Protein AF-A0A819DZM5-F1 (afdb_monomer)

pLDDT: mean 83.64, std 14.39, range [38.0, 97.12]

Mean predicted aligned error: 8.26 Å

Nearest PDB structures (foldseek):
  6cmw-assembly1_A-2  TM=9.658E-01  e=2.701E-08  Danio rerio
  6cn3-assembly1_A-2  TM=9.683E-01  e=1.082E-07  Danio rerio
  6cn2-assembly1_A-2  TM=9.655E-01  e=1.392E-07  Danio rerio
  5e3s-assembly1_A-2  TM=9.617E-01  e=1.908E-07  Danio rerio
  4tz7-assembly1_A-2  TM=9.105E-01  e=2.033E-07  Danio rerio

Solvent-accessible surface area (backbone atoms only — not comparable to full-atom values): 7000 Å² total; per-residue (Å²): 100,75,62,82,65,37,42,37,52,98,86,70,53,45,26,45,84,87,40,50,44,69,58,54,52,50,50,48,56,55,48,48,56,51,55,51,53,65,47,71,76,44,86,87,72,84,82,51,81,66,37,67,72,38,67,52,75,47,78,43,46,30,82,28,44,73,72,97,64,66,41,74,59,52,96,54,78,64,47,72,50,75,44,68,16,59,65,46,55,50,52,51,32,53,76,70,69,49,49,70,69,57,51,49,50,50,57,53,49,51,63,60,53,68,74,74,113

Foldseek 3Di:
DDDDQWDADPVRFIDGVNHTVVLVLVVCLQVVCVLLVVVVPDDADDDDPVLQADKDKDKQAQCWDDPPHTGDHHDDHIDMDIDGSSNVVVVVCVVVVNDPVNVSCCSNVVSVVVVVD

Secondary structure (DSSP, 8-state):
-EETTEEE-TTS-EEETTEEHHHHHHHHHHHHHHHHHHHHTSPP-PPPGGGGT-EEEEEE-TT-B-SSS-B---SSPPEEEEEESHHHHHHHHHHTT--HHHHHHHHHHHHHHGGG-

Sequence (117 aa):
HKLGHLHVDTQGNATFKRLPTNQLVEALQLSIPYSVGGLEARPAHDVLCEDFLAVEIVHFPKTGRTIPKATAPHRFSDFTISSYAPVAFRHFRENFNIKPEDYLSSICKLFRELKKS

Radius of gyration: 16.3 Å; Cα contacts (8 Å, |Δi|>4): 111; chains: 1; bounding box: 47×32×35 Å

Structure (mmCIF, N/CA/C/O backbone):
data_AF-A0A819DZM5-F1
#
_entry.id   AF-A0A819DZM5-F1
#
loop_
_atom_site.group_PDB
_atom_site.id
_atom_site.type_symbol
_atom_site.label_atom_id
_atom_site.label_alt_id
_atom_site.label_comp_id
_atom_site.label_asym_id
_atom_site.label_entity_id
_atom_site.label_seq_id
_atom_site.pdbx_PDB_ins_code
_atom_site.Cartn_x
_atom_site.Cartn_y
_atom_site.Cartn_z
_atom_site.occupancy
_atom_site.B_iso_or_equiv
_atom_site.auth_seq_id
_atom_site.auth_comp_id
_atom_site.auth_asym_id
_atom_site.auth_atom_id
_atom_site.pdbx_PDB_model_num
ATOM 1 N N . HIS A 1 1 ? 24.687 -19.295 -0.064 1.00 48.12 1 HIS A N 1
ATOM 2 C CA . HIS A 1 1 ? 23.805 -20.187 0.738 1.00 48.12 1 HIS A CA 1
ATOM 3 C C . HIS A 1 1 ? 22.368 -20.034 0.222 1.00 48.12 1 HIS A C 1
ATOM 5 O O . HIS A 1 1 ? 21.995 -18.914 -0.111 1.00 48.12 1 HIS A O 1
ATOM 11 N N . LYS A 1 2 ? 21.577 -21.111 0.065 1.00 49.16 2 LYS A N 1
ATOM 12 C CA . LYS A 1 2 ? 20.217 -21.053 -0.521 1.00 49.16 2 LYS A CA 1
ATOM 13 C C . LYS A 1 2 ? 19.169 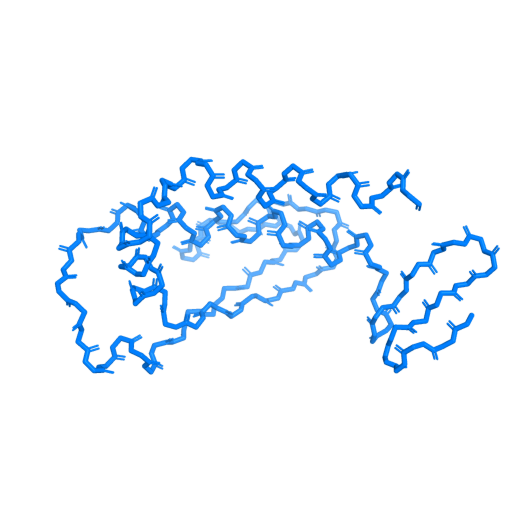-21.286 0.570 1.00 49.16 2 LYS A C 1
ATOM 15 O O . LYS A 1 2 ? 19.022 -22.407 1.040 1.00 49.16 2 LYS A O 1
ATOM 20 N N . LEU A 1 3 ? 18.445 -20.236 0.953 1.00 63.25 3 LEU A N 1
ATOM 21 C CA . LEU A 1 3 ? 17.313 -20.306 1.884 1.00 63.25 3 LEU A CA 1
ATOM 22 C C . LEU A 1 3 ? 16.022 -20.234 1.063 1.00 63.25 3 LEU A C 1
ATOM 24 O O . LEU A 1 3 ? 15.488 -19.163 0.783 1.00 63.25 3 LEU A O 1
ATOM 28 N N . GLY A 1 4 ? 15.548 -21.390 0.594 1.00 76.44 4 GLY A N 1
ATOM 29 C CA . GLY A 1 4 ? 14.350 -21.468 -0.245 1.00 76.44 4 GLY A CA 1
ATOM 30 C C . GLY A 1 4 ? 14.487 -20.685 -1.560 1.00 76.44 4 GLY A C 1
ATOM 31 O O . GLY A 1 4 ? 15.371 -20.967 -2.374 1.00 76.44 4 GLY A O 1
ATOM 32 N N . HIS A 1 5 ? 13.591 -19.717 -1.786 1.00 75.25 5 HIS A N 1
ATOM 33 C CA . HIS A 1 5 ? 13.596 -18.839 -2.969 1.00 75.25 5 HIS A CA 1
ATOM 34 C C . HIS A 1 5 ? 14.573 -17.662 -2.875 1.00 75.25 5 HIS A C 1
ATOM 36 O O . HIS A 1 5 ? 14.744 -16.949 -3.867 1.00 75.25 5 HIS A O 1
ATOM 42 N N . LEU A 1 6 ? 15.183 -17.456 -1.706 1.00 73.31 6 LEU A N 1
ATOM 43 C CA . LEU A 1 6 ? 16.220 -16.464 -1.481 1.00 73.31 6 LEU A CA 1
ATOM 44 C C . LEU A 1 6 ? 17.586 -17.085 -1.804 1.00 73.31 6 LEU A C 1
ATOM 46 O O . LEU A 1 6 ? 18.013 -18.063 -1.182 1.00 73.31 6 LEU A O 1
ATOM 50 N N . HIS A 1 7 ? 18.272 -16.515 -2.787 1.00 74.12 7 HIS A N 1
ATOM 51 C CA . HIS A 1 7 ? 19.640 -16.865 -3.142 1.00 74.12 7 HIS A CA 1
ATOM 52 C C . HIS A 1 7 ? 20.56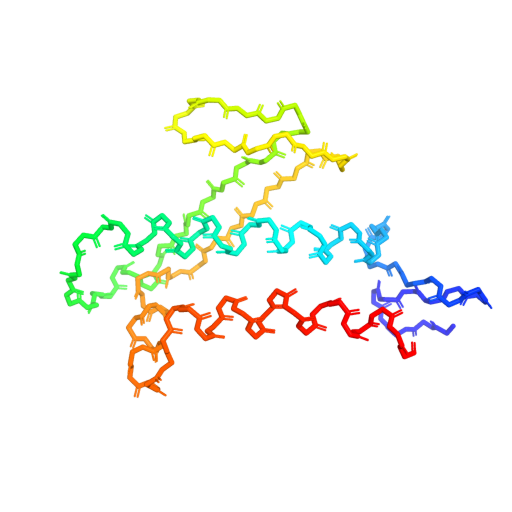8 -15.715 -2.763 1.00 74.12 7 HIS A C 1
ATOM 54 O O . HIS A 1 7 ? 20.372 -14.600 -3.235 1.00 74.12 7 HIS A O 1
ATOM 60 N N . VAL A 1 8 ? 21.567 -15.998 -1.929 1.00 73.69 8 VAL A N 1
ATOM 61 C CA . VAL A 1 8 ? 22.611 -15.040 -1.543 1.00 73.69 8 VAL A CA 1
ATOM 62 C C . VAL A 1 8 ? 23.923 -15.469 -2.192 1.00 73.69 8 VAL A C 1
ATOM 64 O O . VAL A 1 8 ? 24.358 -16.613 -1.980 1.00 73.69 8 VAL A O 1
ATOM 67 N N . ASP A 1 9 ? 24.507 -14.576 -2.992 1.00 73.81 9 ASP A N 1
ATOM 68 C CA . ASP A 1 9 ? 25.798 -14.780 -3.650 1.00 73.81 9 ASP A CA 1
ATOM 69 C C . ASP A 1 9 ? 26.980 -14.565 -2.682 1.00 73.81 9 ASP A C 1
ATOM 71 O O . ASP A 1 9 ? 26.815 -14.182 -1.523 1.00 73.81 9 ASP A O 1
ATOM 75 N N . THR A 1 10 ? 28.196 -14.858 -3.141 1.00 73.12 10 THR A N 1
ATOM 76 C CA . THR A 1 10 ? 29.431 -14.691 -2.354 1.00 73.12 10 THR A CA 1
ATOM 77 C C . THR A 1 10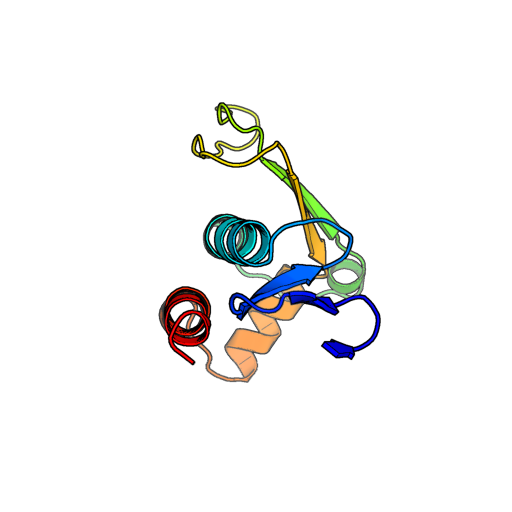 ? 29.835 -13.230 -2.141 1.00 73.12 10 THR A C 1
ATOM 79 O O . THR A 1 10 ? 30.726 -12.969 -1.339 1.00 73.12 10 THR A O 1
ATOM 82 N N . GLN A 1 11 ? 29.187 -12.285 -2.828 1.00 71.75 11 GLN A N 1
ATOM 83 C CA . GLN A 1 11 ? 29.387 -10.842 -2.683 1.00 71.75 11 GLN A CA 1
ATOM 84 C C . GLN A 1 11 ? 28.343 -10.197 -1.753 1.00 71.75 11 GLN A C 1
ATOM 86 O O . GLN A 1 11 ? 28.353 -8.982 -1.572 1.00 71.75 11 GLN A O 1
ATOM 91 N N . GLY A 1 12 ? 27.454 -10.996 -1.150 1.00 67.31 12 GLY A N 1
ATOM 92 C CA . GLY A 1 12 ? 26.399 -10.530 -0.251 1.00 67.31 12 GLY A CA 1
ATOM 93 C C . GLY A 1 12 ? 25.130 -10.048 -0.962 1.00 67.31 12 GLY A C 1
ATOM 94 O O . GLY A 1 12 ? 24.186 -9.624 -0.296 1.00 67.31 12 GLY A O 1
ATOM 95 N N . ASN A 1 13 ? 25.041 -10.140 -2.294 1.00 65.62 13 ASN A N 1
ATOM 96 C CA . ASN A 1 13 ? 23.809 -9.799 -2.994 1.00 65.62 13 ASN A CA 1
ATOM 97 C C . ASN A 1 13 ? 22.786 -10.916 -2.823 1.00 65.62 13 ASN A C 1
ATOM 99 O O . ASN A 1 13 ? 23.000 -12.077 -3.183 1.00 65.62 13 ASN A O 1
ATOM 103 N N . ALA A 1 14 ? 21.622 -10.533 -2.314 1.00 72.38 14 ALA A N 1
ATOM 104 C CA . ALA A 1 14 ? 20.464 -11.398 -2.244 1.00 72.38 14 ALA A CA 1
ATOM 105 C C . ALA A 1 14 ? 19.574 -11.212 -3.484 1.00 72.38 14 ALA A C 1
ATOM 107 O O . ALA A 1 14 ? 19.353 -10.099 -3.968 1.00 72.38 14 ALA A O 1
ATOM 108 N N . THR A 1 15 ? 19.027 -12.316 -3.981 1.00 68.50 15 THR A N 1
ATOM 109 C CA . THR A 1 15 ? 18.025 -12.361 -5.046 1.00 68.50 15 THR A CA 1
ATOM 110 C C . THR A 1 15 ? 16.850 -13.216 -4.587 1.00 68.50 15 THR A C 1
ATOM 112 O O . THR A 1 15 ? 17.034 -14.287 -4.009 1.00 68.50 15 THR A O 1
ATOM 115 N N . PHE A 1 16 ? 15.625 -12.765 -4.843 1.00 64.12 16 PHE A N 1
ATOM 116 C CA . PHE A 1 16 ? 14.410 -13.532 -4.578 1.00 64.12 16 PHE A CA 1
ATOM 117 C C . PHE A 1 16 ? 13.648 -13.714 -5.882 1.00 64.12 16 PHE A C 1
ATOM 119 O O . PHE A 1 16 ? 13.351 -12.741 -6.572 1.00 64.12 16 PHE A O 1
ATOM 126 N N . LYS A 1 17 ? 13.358 -14.966 -6.258 1.00 70.12 17 LYS A N 1
ATOM 127 C CA . LYS A 1 17 ? 12.690 -15.293 -7.536 1.00 70.12 17 LYS A CA 1
ATOM 128 C C . LYS A 1 17 ? 13.319 -14.579 -8.755 1.00 70.12 17 LYS A C 1
ATOM 130 O O . LYS A 1 17 ? 12.608 -14.175 -9.667 1.00 70.12 17 LYS A O 1
ATOM 135 N N . ARG A 1 18 ? 14.656 -14.457 -8.780 1.00 67.00 18 ARG A N 1
ATOM 136 C CA . ARG A 1 18 ? 15.465 -13.787 -9.829 1.00 67.00 18 ARG A CA 1
ATOM 137 C C . ARG A 1 18 ? 15.370 -12.256 -9.878 1.00 67.00 18 ARG A C 1
ATOM 139 O O . ARG A 1 18 ? 15.987 -11.656 -10.751 1.00 67.00 18 ARG A O 1
ATOM 146 N N . LEU A 1 19 ? 14.659 -11.623 -8.947 1.00 68.31 19 LEU A N 1
ATOM 147 C CA . LEU A 1 19 ? 14.717 -10.177 -8.757 1.00 68.31 19 LEU A CA 1
ATOM 148 C C . LEU A 1 19 ? 15.788 -9.848 -7.718 1.00 68.31 19 LEU A C 1
ATOM 150 O O . LEU A 1 19 ? 15.846 -10.513 -6.676 1.00 68.31 19 LEU A O 1
ATOM 154 N N . PRO A 1 20 ? 16.639 -8.844 -7.969 1.00 75.88 20 PRO A N 1
ATOM 155 C CA . PRO A 1 20 ? 17.615 -8.436 -6.981 1.00 75.88 20 PRO A CA 1
ATOM 156 C C . PRO A 1 20 ? 16.878 -7.787 -5.798 1.00 75.88 20 PRO A C 1
ATOM 158 O O . PRO A 1 20 ? 15.940 -7.005 -5.974 1.00 75.88 20 PRO A O 1
ATOM 161 N N . THR A 1 21 ? 17.255 -8.152 -4.569 1.00 74.25 21 THR A N 1
ATOM 162 C CA . THR A 1 21 ? 16.528 -7.752 -3.348 1.00 74.25 21 THR A CA 1
ATOM 163 C C . THR A 1 21 ? 16.455 -6.230 -3.191 1.00 74.25 21 THR A C 1
ATOM 165 O O . THR A 1 21 ? 15.473 -5.706 -2.670 1.00 74.25 21 THR A O 1
ATOM 168 N N . ASN A 1 22 ? 17.437 -5.492 -3.717 1.00 77.75 22 ASN A N 1
ATOM 169 C CA . ASN A 1 22 ? 17.416 -4.029 -3.759 1.00 77.75 22 ASN A CA 1
ATOM 170 C C . ASN A 1 22 ? 16.225 -3.461 -4.559 1.00 77.75 22 ASN A C 1
ATOM 172 O O . ASN A 1 22 ? 15.626 -2.487 -4.113 1.00 77.75 22 ASN A O 1
ATOM 176 N N . GLN A 1 23 ? 15.857 -4.070 -5.689 1.00 84.00 23 GLN A N 1
ATOM 177 C CA . GLN A 1 23 ? 14.718 -3.663 -6.510 1.00 84.00 23 GLN A CA 1
ATOM 178 C C . GLN A 1 23 ? 13.398 -3.955 -5.799 1.00 84.00 23 GLN A C 1
ATOM 180 O O . GLN A 1 23 ? 12.492 -3.132 -5.851 1.00 84.00 23 GLN A O 1
ATOM 185 N N . LEU A 1 24 ? 13.295 -5.090 -5.101 1.00 84.00 24 LEU A N 1
ATOM 186 C CA . LEU A 1 24 ? 12.107 -5.423 -4.310 1.00 84.00 24 LEU A CA 1
ATOM 187 C C . LEU A 1 24 ? 11.889 -4.423 -3.174 1.00 84.00 24 LEU A C 1
ATOM 189 O O . LEU A 1 24 ? 10.789 -3.905 -3.003 1.00 84.00 24 LEU A O 1
ATOM 193 N N . VAL A 1 25 ? 12.950 -4.123 -2.427 1.00 85.19 25 VAL A N 1
ATOM 194 C CA . VAL A 1 25 ? 12.907 -3.156 -1.329 1.00 85.19 25 VAL A CA 1
ATOM 195 C C . VAL A 1 25 ? 12.483 -1.774 -1.826 1.00 85.19 25 VAL A C 1
ATOM 197 O O . VAL A 1 25 ? 11.626 -1.134 -1.224 1.00 85.19 25 VAL A O 1
ATOM 200 N N . GLU A 1 26 ? 13.047 -1.315 -2.939 1.00 84.75 26 GLU A N 1
ATOM 201 C CA . GLU A 1 26 ? 12.724 0.009 -3.469 1.00 84.75 26 GLU A CA 1
ATOM 202 C C . GLU A 1 26 ? 11.330 0.070 -4.105 1.00 84.75 26 GLU A C 1
ATOM 204 O O . GLU A 1 26 ? 10.645 1.082 -3.963 1.00 84.75 26 GLU A O 1
ATOM 209 N N . ALA A 1 27 ? 10.863 -1.020 -4.724 1.00 89.00 27 ALA A N 1
ATOM 210 C CA . ALA A 1 27 ? 9.480 -1.137 -5.178 1.00 89.00 27 ALA A CA 1
ATOM 211 C C . ALA A 1 27 ? 8.498 -1.004 -4.002 1.00 89.00 27 ALA A C 1
ATOM 213 O O . ALA A 1 27 ? 7.533 -0.249 -4.104 1.00 89.00 27 ALA A O 1
ATOM 214 N N . LEU A 1 28 ? 8.781 -1.649 -2.863 1.00 89.88 28 LEU A N 1
ATOM 215 C CA . LEU A 1 28 ? 7.977 -1.523 -1.640 1.00 89.88 28 LEU A CA 1
ATOM 216 C C . LEU A 1 28 ? 8.029 -0.109 -1.047 1.00 89.88 28 LEU A C 1
ATOM 218 O O . LEU A 1 28 ? 6.994 0.429 -0.651 1.00 89.88 28 LEU A O 1
ATOM 222 N N . GLN A 1 29 ? 9.210 0.518 -1.018 1.00 88.62 29 GLN A N 1
ATOM 223 C CA . GLN A 1 29 ? 9.373 1.905 -0.565 1.00 88.62 29 GLN A CA 1
ATOM 224 C C . GLN A 1 29 ? 8.590 2.903 -1.426 1.00 88.62 29 GLN A C 1
ATOM 226 O O . GLN A 1 29 ? 8.167 3.935 -0.912 1.00 88.62 29 GLN A O 1
ATOM 231 N N . LEU A 1 30 ? 8.377 2.610 -2.711 1.00 90.06 30 LEU A N 1
ATOM 232 C CA . LEU A 1 30 ? 7.534 3.422 -3.587 1.00 90.06 30 LEU A CA 1
ATOM 233 C C . LEU A 1 30 ? 6.043 3.103 -3.404 1.00 90.06 30 LEU A C 1
ATOM 235 O O . LEU A 1 30 ? 5.213 4.008 -3.329 1.00 90.06 30 LEU A O 1
ATOM 239 N N . SER A 1 31 ? 5.688 1.819 -3.337 1.00 91.75 31 SER A N 1
ATOM 240 C CA . SER A 1 31 ? 4.294 1.380 -3.400 1.00 91.75 31 SER A CA 1
ATOM 241 C C . SER A 1 31 ? 3.535 1.536 -2.084 1.00 91.75 31 SER A C 1
ATOM 243 O O . SER A 1 31 ? 2.334 1.800 -2.106 1.00 91.75 31 SER A O 1
ATOM 245 N N . ILE A 1 32 ? 4.197 1.372 -0.934 1.00 92.81 32 ILE A N 1
ATOM 246 C CA . ILE A 1 32 ? 3.531 1.429 0.376 1.00 92.81 32 ILE A CA 1
ATOM 247 C C . ILE A 1 32 ? 3.045 2.852 0.698 1.00 92.81 32 ILE A C 1
ATOM 249 O O . ILE A 1 32 ? 1.849 2.998 0.958 1.00 92.81 32 ILE A O 1
ATOM 253 N N . PRO A 1 33 ? 3.877 3.914 0.614 1.00 91.69 33 PRO A N 1
ATOM 254 C CA . PRO A 1 33 ? 3.403 5.286 0.818 1.00 91.69 33 PRO A CA 1
ATOM 255 C C . PRO A 1 33 ? 2.308 5.680 -0.165 1.00 91.69 33 PRO A C 1
ATOM 257 O O . PRO A 1 33 ? 1.352 6.348 0.216 1.00 91.69 33 PRO A O 1
ATOM 260 N N . TYR A 1 34 ? 2.412 5.216 -1.412 1.00 91.75 34 TYR A N 1
ATOM 261 C CA . TYR A 1 34 ? 1.387 5.433 -2.421 1.00 91.75 34 TYR A CA 1
ATOM 262 C C . TYR A 1 34 ? 0.035 4.825 -2.020 1.00 91.75 34 TYR A C 1
ATOM 264 O O . TYR A 1 34 ? -0.995 5.497 -2.077 1.00 91.75 34 TYR A O 1
ATOM 272 N N . SER A 1 35 ? 0.036 3.558 -1.593 1.00 92.56 35 SER A N 1
ATOM 273 C CA . SER A 1 35 ? -1.185 2.854 -1.198 1.00 92.56 35 SER A CA 1
ATOM 274 C C . SER A 1 35 ? -1.794 3.436 0.077 1.00 92.56 35 SER A C 1
ATOM 276 O O . SER A 1 35 ? -3.004 3.632 0.123 1.00 92.56 35 SER A O 1
ATOM 278 N N . VAL A 1 36 ? -0.976 3.711 1.099 1.00 92.69 36 VAL A N 1
ATOM 279 C CA . VAL A 1 36 ? -1.446 4.275 2.374 1.00 92.69 36 VAL A CA 1
ATOM 280 C C . VAL A 1 36 ? -1.948 5.696 2.158 1.00 92.69 36 VAL A C 1
ATOM 282 O O . VAL A 1 36 ? -3.097 5.972 2.470 1.00 92.69 36 VAL A O 1
ATOM 285 N N . GLY A 1 37 ? -1.158 6.577 1.538 1.00 89.94 37 GLY A N 1
ATOM 286 C CA . GLY A 1 37 ? -1.563 7.965 1.296 1.00 89.94 37 GLY A CA 1
ATOM 287 C C . GLY A 1 37 ? -2.835 8.078 0.452 1.00 89.94 37 GLY A C 1
ATOM 288 O O . GLY A 1 37 ? -3.717 8.874 0.760 1.00 89.94 37 GLY A O 1
ATOM 289 N N . GLY A 1 38 ? -2.984 7.228 -0.570 1.00 88.75 38 GLY A N 1
ATOM 290 C CA . GLY A 1 38 ? -4.205 7.170 -1.376 1.00 88.75 38 GLY A CA 1
ATOM 291 C C . GLY A 1 38 ? -5.432 6.612 -0.643 1.00 88.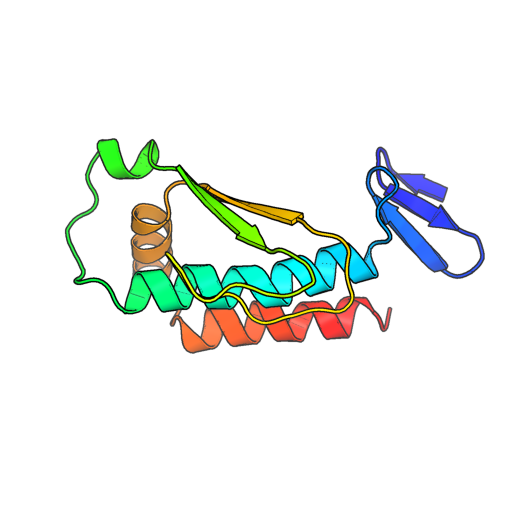75 38 GLY A C 1
ATOM 292 O O . GLY A 1 38 ? -6.549 6.787 -1.133 1.00 88.75 38 GLY A O 1
ATOM 293 N N . LEU A 1 39 ? -5.244 5.924 0.485 1.00 89.94 39 LEU A N 1
ATOM 294 C CA . LEU A 1 39 ? -6.317 5.449 1.357 1.00 89.94 39 LEU A CA 1
ATOM 295 C C . LEU A 1 39 ? -6.663 6.483 2.436 1.00 89.94 39 LEU A C 1
ATOM 297 O O . LEU A 1 39 ? -7.843 6.713 2.673 1.00 89.94 39 LEU A O 1
ATOM 301 N N . GLU A 1 40 ? -5.664 7.138 3.036 1.00 88.75 40 GLU A N 1
ATOM 302 C CA . GLU A 1 40 ? -5.865 8.222 4.015 1.00 88.75 40 GLU A CA 1
ATOM 303 C C . GLU A 1 40 ? -6.613 9.422 3.400 1.00 88.75 40 GLU A C 1
ATOM 305 O O . GLU A 1 40 ? -7.351 10.118 4.086 1.00 88.75 40 GLU A O 1
ATOM 310 N N . ALA A 1 41 ? -6.488 9.642 2.085 1.00 87.06 41 ALA A N 1
ATOM 311 C CA . ALA A 1 41 ? -7.242 10.673 1.365 1.00 87.06 41 ALA A CA 1
ATOM 312 C C . ALA A 1 41 ? -8.744 10.357 1.189 1.00 87.06 41 ALA A C 1
ATOM 3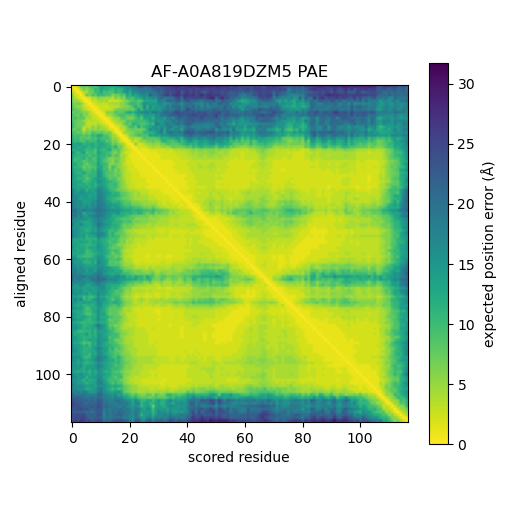14 O O . ALA A 1 41 ? -9.502 11.220 0.743 1.00 87.06 41 ALA A O 1
ATOM 315 N N . ARG A 1 42 ? -9.184 9.126 1.480 1.00 88.75 42 ARG A N 1
ATOM 316 C CA . ARG A 1 42 ? -10.590 8.707 1.375 1.00 88.75 42 ARG A CA 1
ATOM 317 C C . ARG A 1 42 ? -11.260 8.818 2.743 1.00 88.75 42 ARG A C 1
ATOM 319 O O . ARG A 1 42 ? -10.616 8.474 3.737 1.00 88.75 42 ARG A O 1
ATOM 326 N N . PRO A 1 43 ? -12.545 9.211 2.812 1.00 88.50 43 PRO A N 1
ATOM 327 C CA . PRO A 1 43 ? -13.264 9.256 4.079 1.00 88.50 43 PRO A CA 1
ATOM 328 C C . PRO A 1 43 ? -13.195 7.901 4.799 1.00 88.50 43 PRO A C 1
ATOM 330 O O . PRO A 1 43 ? -13.205 6.839 4.169 1.00 88.50 43 PRO A O 1
ATOM 333 N N . ALA A 1 44 ? -13.065 7.947 6.122 1.00 85.44 44 ALA A N 1
ATOM 334 C CA . ALA A 1 44 ? -13.136 6.754 6.951 1.00 85.44 44 ALA A CA 1
ATOM 335 C C . ALA A 1 44 ? -14.585 6.255 7.029 1.00 85.44 44 ALA A C 1
ATOM 337 O O . ALA A 1 44 ? -15.518 7.055 7.102 1.00 85.44 44 ALA A O 1
ATOM 338 N N . HIS A 1 45 ? -14.758 4.935 7.007 1.00 90.00 45 HIS A N 1
ATOM 339 C CA . HIS A 1 45 ? -16.035 4.252 7.193 1.00 90.00 45 HIS A CA 1
ATOM 340 C C . HIS A 1 45 ? -15.806 2.959 7.979 1.00 90.00 45 HIS A C 1
ATOM 342 O O . HIS A 1 45 ? -14.673 2.471 8.047 1.00 90.00 45 HIS A O 1
ATOM 348 N N . ASP A 1 46 ? -16.873 2.432 8.577 1.00 92.75 46 ASP A N 1
ATOM 349 C CA . ASP A 1 46 ? -16.826 1.182 9.337 1.00 92.75 46 ASP A CA 1
ATOM 350 C C . ASP A 1 46 ? -16.432 0.006 8.442 1.00 92.75 46 ASP A C 1
ATOM 352 O O . ASP A 1 46 ? -16.888 -0.103 7.305 1.00 92.75 46 ASP A O 1
ATOM 356 N N . VAL A 1 47 ? -15.605 -0.902 8.961 1.00 93.81 47 VAL A N 1
ATOM 357 C CA . VAL A 1 47 ? -15.143 -2.064 8.192 1.00 93.81 47 VAL A CA 1
ATOM 358 C C . VAL A 1 47 ? -16.300 -3.031 7.953 1.00 93.81 47 VAL A C 1
ATOM 360 O O . VAL A 1 47 ? -16.885 -3.562 8.899 1.00 93.81 47 VAL A O 1
ATOM 363 N N . LEU A 1 48 ? -16.586 -3.313 6.685 1.00 95.19 48 LEU A N 1
ATOM 364 C CA . LEU A 1 48 ? -17.588 -4.291 6.266 1.00 95.19 48 LEU A CA 1
ATOM 365 C C . LEU A 1 48 ? -16.931 -5.631 5.904 1.00 95.19 48 LEU A C 1
ATOM 367 O O . LEU A 1 48 ? -15.743 -5.700 5.594 1.00 95.19 48 LEU A O 1
ATOM 371 N N . CYS A 1 49 ? -17.709 -6.718 5.870 1.00 94.69 49 CYS A N 1
ATOM 372 C CA . CYS A 1 49 ? -17.207 -8.029 5.428 1.00 94.69 49 CYS A CA 1
ATOM 373 C C . CYS A 1 49 ? -16.598 -7.983 4.015 1.00 94.69 49 CYS A C 1
ATOM 375 O O . CYS A 1 49 ? -15.626 -8.680 3.733 1.00 94.69 49 CYS A O 1
ATOM 377 N N . GLU A 1 50 ? -17.144 -7.143 3.136 1.00 94.50 50 GLU A N 1
ATOM 378 C CA . GLU A 1 50 ? -16.660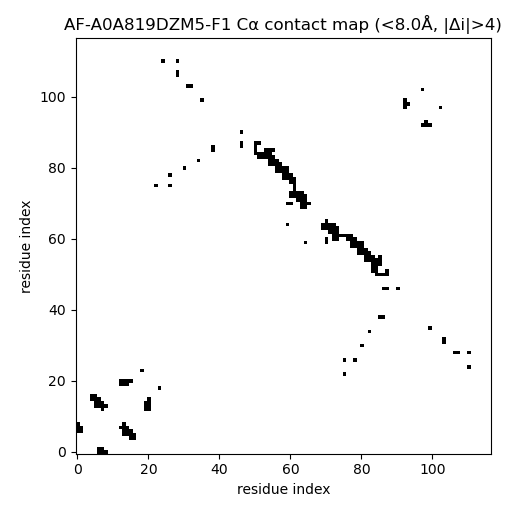 -6.961 1.764 1.00 94.50 50 GLU A CA 1
ATOM 379 C C . GLU A 1 50 ? -15.251 -6.354 1.711 1.00 94.50 50 GLU A C 1
ATOM 381 O O . GLU A 1 50 ? -14.460 -6.714 0.836 1.00 94.50 50 GLU A O 1
ATOM 386 N N . ASP A 1 51 ? -14.886 -5.509 2.684 1.00 94.69 51 ASP A N 1
ATOM 387 C CA . ASP A 1 51 ? -13.562 -4.881 2.745 1.00 94.69 51 ASP A CA 1
ATOM 388 C C . ASP A 1 51 ? -12.439 -5.916 2.909 1.00 94.69 51 ASP A C 1
ATOM 390 O O . ASP A 1 51 ? -11.308 -5.671 2.491 1.00 94.69 51 ASP A O 1
ATOM 394 N N . PHE A 1 52 ? -12.739 -7.098 3.458 1.00 95.56 52 PHE A N 1
ATOM 395 C CA . PHE A 1 52 ? -11.777 -8.197 3.581 1.00 95.56 52 PHE A CA 1
ATOM 396 C C . PHE A 1 52 ? -11.500 -8.920 2.260 1.00 95.56 52 PHE A C 1
ATOM 398 O O . PHE A 1 52 ? -10.461 -9.566 2.124 1.00 95.56 52 PHE A O 1
ATOM 405 N N . LEU A 1 53 ? -12.400 -8.804 1.284 1.00 96.38 53 LEU A N 1
ATOM 406 C CA . LEU A 1 53 ? -12.241 -9.391 -0.048 1.00 96.38 53 LEU A CA 1
ATOM 407 C C . LEU A 1 53 ? -11.628 -8.402 -1.048 1.00 96.38 53 LEU A C 1
ATOM 409 O O . LEU A 1 53 ? -11.227 -8.799 -2.143 1.00 96.38 53 LEU A O 1
ATOM 413 N N . ALA A 1 54 ? -11.540 -7.120 -0.688 1.00 95.38 54 ALA A N 1
ATOM 414 C CA . ALA A 1 54 ? -11.036 -6.077 -1.566 1.00 95.38 54 ALA A CA 1
ATOM 415 C C . ALA A 1 54 ? -9.541 -6.258 -1.884 1.00 95.38 54 ALA A C 1
ATOM 417 O O . ALA A 1 54 ? -8.706 -6.433 -0.993 1.00 95.38 54 ALA A O 1
ATOM 418 N N . VAL A 1 55 ? -9.187 -6.140 -3.168 1.00 96.62 55 VAL A N 1
ATOM 419 C CA . VAL A 1 55 ? -7.795 -6.112 -3.638 1.00 96.62 55 VAL A CA 1
ATOM 420 C C . VAL A 1 55 ? -7.598 -4.914 -4.556 1.00 96.62 55 VAL A C 1
ATOM 422 O O . VAL A 1 55 ? -8.172 -4.840 -5.641 1.00 96.62 55 VAL A O 1
ATOM 425 N N . GLU A 1 56 ? -6.752 -3.975 -4.141 1.00 94.44 56 GLU A N 1
ATOM 426 C CA . GLU A 1 56 ? -6.345 -2.853 -4.983 1.00 94.44 56 GLU A CA 1
ATOM 427 C C . GLU A 1 56 ? -5.077 -3.201 -5.756 1.00 94.44 56 GLU A C 1
ATOM 429 O O . GLU A 1 56 ? -4.006 -3.373 -5.176 1.00 94.44 56 GLU A O 1
ATOM 434 N N . ILE A 1 57 ? -5.189 -3.274 -7.08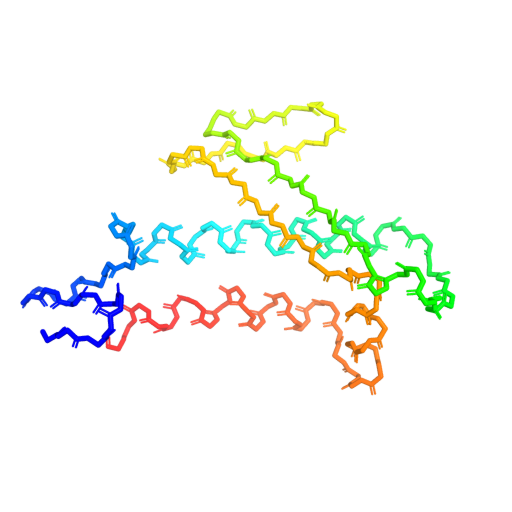2 1.00 94.38 57 ILE A N 1
ATOM 435 C CA . ILE A 1 57 ? -4.066 -3.569 -7.974 1.00 94.38 57 ILE A CA 1
ATOM 436 C C . ILE A 1 57 ? -3.594 -2.275 -8.632 1.00 94.38 57 ILE A C 1
ATOM 438 O O . ILE A 1 57 ? -4.362 -1.574 -9.291 1.00 94.38 57 ILE A O 1
ATOM 442 N N . VAL A 1 58 ? -2.312 -1.956 -8.471 1.00 93.62 58 VAL A N 1
ATOM 443 C CA . VAL A 1 58 ? -1.717 -0.729 -9.004 1.00 93.62 58 VAL A CA 1
ATOM 444 C C . VAL A 1 58 ? -0.478 -1.083 -9.806 1.00 93.62 58 VAL A C 1
ATOM 446 O O . VAL A 1 58 ? 0.483 -1.644 -9.282 1.00 93.62 58 VAL A O 1
ATOM 449 N N . HIS A 1 59 ? -0.495 -0.714 -11.083 1.00 93.75 59 HIS A N 1
ATOM 450 C CA . HIS A 1 59 ? 0.666 -0.842 -11.957 1.00 93.75 59 HIS A CA 1
ATOM 451 C C . HIS A 1 59 ? 1.623 0.354 -11.800 1.00 93.75 59 HIS A C 1
ATOM 453 O O . HIS A 1 59 ? 1.167 1.493 -11.721 1.00 93.75 59 HIS A O 1
ATOM 459 N N . PHE A 1 60 ? 2.924 0.105 -11.783 1.00 94.00 60 PHE A N 1
ATOM 460 C CA . PHE A 1 60 ? 4.000 1.087 -11.696 1.00 94.00 60 PHE A CA 1
ATOM 461 C C . PHE A 1 60 ? 4.894 0.920 -12.929 1.00 94.00 60 PHE A C 1
ATOM 463 O O . PHE A 1 60 ? 5.814 0.099 -12.911 1.00 94.00 60 PHE A O 1
ATOM 470 N N . PRO A 1 61 ? 4.598 1.637 -14.028 1.00 94.81 61 PRO A N 1
ATOM 471 C CA . PRO A 1 61 ? 5.486 1.667 -15.179 1.00 94.81 61 PRO A CA 1
ATOM 472 C C . PRO A 1 61 ? 6.748 2.466 -14.843 1.00 94.81 61 PRO A C 1
ATOM 474 O O . PRO A 1 61 ? 6.679 3.499 -14.173 1.00 94.81 61 PRO A O 1
ATOM 477 N N . LYS A 1 62 ? 7.895 2.041 -15.378 1.00 93.75 62 LYS A N 1
ATOM 478 C CA . LYS A 1 62 ? 9.205 2.684 -15.208 1.00 93.75 62 LYS A CA 1
ATOM 479 C C . LYS A 1 62 ? 9.176 4.168 -15.553 1.00 93.75 62 LYS A C 1
ATOM 481 O O . LYS A 1 62 ? 9.776 4.987 -14.861 1.00 93.75 62 LYS A O 1
ATOM 486 N N . THR A 1 63 ? 8.451 4.522 -16.608 1.00 94.25 63 THR A N 1
ATOM 487 C CA . THR A 1 63 ? 8.276 5.901 -17.082 1.00 94.25 63 THR A CA 1
ATOM 488 C C . THR A 1 63 ? 7.343 6.736 -16.207 1.00 94.25 63 THR A C 1
ATOM 490 O O . THR A 1 63 ? 7.194 7.927 -16.456 1.00 94.25 63 THR A O 1
ATOM 493 N N . GLY A 1 64 ? 6.698 6.136 -15.206 1.00 91.69 64 GLY A N 1
ATOM 494 C CA . GLY A 1 64 ? 5.582 6.740 -14.492 1.00 91.69 64 GLY A CA 1
ATOM 495 C C . GLY A 1 64 ? 4.318 6.815 -15.352 1.00 91.69 64 GLY A C 1
ATOM 496 O O . GLY A 1 64 ? 4.307 6.454 -16.533 1.00 91.69 64 GLY A O 1
ATOM 497 N N . ARG A 1 65 ? 3.227 7.273 -14.737 1.00 90.62 65 ARG A N 1
ATOM 498 C CA . ARG A 1 65 ? 1.962 7.573 -15.423 1.00 90.62 65 ARG A CA 1
ATOM 499 C C . ARG A 1 65 ? 1.265 8.741 -14.745 1.00 90.62 65 ARG A C 1
ATOM 501 O O . ARG A 1 65 ? 1.476 8.978 -13.560 1.00 90.62 65 ARG A O 1
ATOM 508 N N . THR A 1 66 ? 0.380 9.418 -15.461 1.00 86.12 66 THR A N 1
ATOM 509 C CA . THR A 1 66 ? -0.419 10.533 -14.930 1.00 86.12 66 THR A CA 1
ATOM 510 C C . THR A 1 66 ? -1.873 10.144 -14.643 1.00 86.12 66 THR A C 1
ATOM 512 O O . THR A 1 66 ? -2.467 10.674 -13.711 1.00 86.12 66 THR A O 1
ATOM 515 N N . ILE A 1 67 ? -2.439 9.180 -15.380 1.00 80.62 67 ILE A N 1
ATOM 516 C CA . ILE A 1 67 ? -3.862 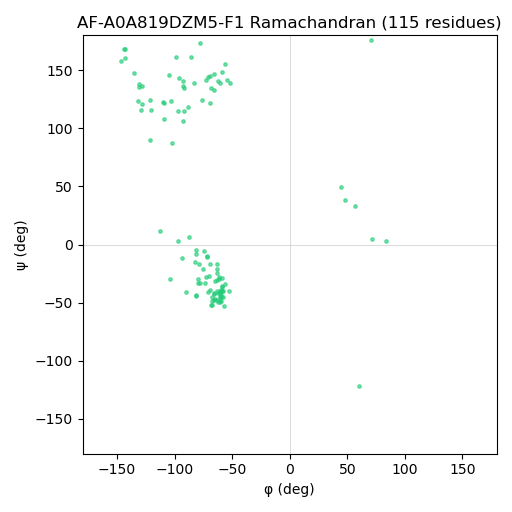8.785 -15.340 1.00 80.62 67 ILE A CA 1
ATOM 517 C C . ILE A 1 67 ? -3.954 7.241 -15.320 1.00 80.62 67 ILE A C 1
ATOM 519 O O . ILE A 1 67 ? -3.074 6.592 -15.891 1.00 80.62 67 ILE A O 1
ATOM 523 N N . PRO A 1 68 ? -4.959 6.605 -14.673 1.00 77.56 68 PRO A N 1
ATOM 524 C CA . PRO A 1 68 ? -6.019 7.181 -13.827 1.00 77.56 68 PRO A CA 1
ATOM 525 C C . PRO A 1 68 ? -5.567 7.525 -12.404 1.00 77.56 68 PRO A C 1
ATOM 527 O O . PRO A 1 68 ? -6.227 8.295 -11.719 1.00 77.56 68 PRO A O 1
ATOM 530 N N . LYS A 1 69 ? -4.428 6.992 -11.956 1.00 81.00 69 LYS A N 1
ATOM 531 C CA . LYS A 1 69 ? -3.782 7.412 -10.711 1.00 81.00 69 LYS A CA 1
ATOM 532 C C . LYS A 1 69 ? -2.302 7.648 -10.978 1.00 81.00 69 LYS A C 1
ATOM 534 O O . LYS A 1 69 ? -1.629 6.724 -11.436 1.00 81.00 69 LYS A O 1
ATOM 539 N N . ALA A 1 70 ? -1.796 8.840 -10.685 1.00 86.69 70 ALA A N 1
ATOM 540 C CA . ALA A 1 70 ? -0.414 9.192 -10.989 1.00 86.69 70 ALA A CA 1
ATOM 541 C C . ALA A 1 70 ? 0.588 8.270 -10.269 1.00 86.69 70 ALA A C 1
ATOM 543 O O . ALA A 1 70 ? 0.389 7.946 -9.104 1.00 86.69 70 ALA A O 1
ATOM 544 N N . THR A 1 71 ? 1.657 7.848 -10.939 1.00 90.00 71 THR A N 1
ATOM 545 C CA . THR A 1 71 ? 2.799 7.153 -10.323 1.00 90.00 71 THR A CA 1
ATOM 546 C C . THR A 1 71 ? 4.083 7.826 -10.781 1.00 90.00 71 THR A C 1
ATOM 548 O O . THR A 1 71 ? 4.221 8.167 -11.957 1.00 90.00 71 THR A O 1
ATOM 551 N N . ALA A 1 72 ? 5.029 8.021 -9.863 1.00 88.00 72 ALA A N 1
ATOM 552 C CA . ALA A 1 72 ? 6.307 8.637 -10.196 1.00 88.00 72 ALA A CA 1
ATOM 553 C C . ALA A 1 72 ? 7.157 7.707 -11.090 1.00 88.00 72 ALA A C 1
ATOM 555 O O . ALA A 1 72 ? 7.121 6.488 -10.891 1.00 88.00 72 ALA A O 1
ATOM 556 N N . PRO A 1 73 ? 7.939 8.255 -12.038 1.00 91.62 73 PRO A N 1
ATOM 557 C CA . PRO A 1 73 ? 8.964 7.495 -12.746 1.00 91.62 73 PRO A CA 1
ATOM 558 C C . PRO A 1 73 ? 9.996 6.901 -11.778 1.00 91.62 73 PRO A C 1
ATOM 560 O O . PRO A 1 73 ? 10.317 7.498 -10.749 1.00 91.62 73 PRO A O 1
ATOM 563 N N . HIS A 1 74 ? 10.557 5.744 -12.121 1.00 90.25 74 HIS A N 1
ATOM 564 C CA . HIS A 1 74 ? 11.570 5.062 -11.313 1.00 90.25 74 HIS A CA 1
ATOM 565 C C . HIS A 1 74 ? 12.618 4.356 -12.180 1.00 90.25 74 HIS A C 1
ATOM 567 O O . HIS A 1 74 ? 12.467 4.205 -13.385 1.00 90.25 74 HIS A O 1
ATOM 573 N N . ARG A 1 75 ? 13.723 3.903 -11.575 1.00 87.62 75 ARG A N 1
ATOM 574 C CA . ARG A 1 75 ? 14.836 3.259 -12.306 1.00 87.62 75 ARG A CA 1
ATOM 575 C C . ARG A 1 75 ? 14.625 1.773 -12.621 1.00 87.62 75 ARG A C 1
ATOM 577 O O . ARG A 1 75 ? 15.332 1.219 -13.460 1.00 87.62 75 ARG A O 1
ATOM 584 N N . PHE A 1 76 ? 13.659 1.146 -11.960 1.00 84.31 76 PHE A N 1
ATOM 585 C CA . PHE A 1 76 ? 13.376 -0.289 -12.044 1.00 84.31 76 PHE A CA 1
ATOM 586 C C . PHE A 1 76 ? 12.468 -0.656 -13.206 1.00 84.31 76 PHE A C 1
ATOM 588 O O . PHE A 1 76 ? 11.766 0.210 -13.717 1.00 84.31 76 PHE A O 1
ATOM 595 N N . SER A 1 77 ? 12.468 -1.934 -13.589 1.00 89.19 77 SER A N 1
ATOM 596 C CA . SER A 1 77 ? 11.464 -2.479 -14.506 1.00 89.19 77 SER A CA 1
ATOM 597 C C . SER A 1 77 ? 10.055 -2.254 -13.970 1.00 89.19 77 SER A C 1
ATOM 599 O O . SER A 1 77 ? 9.859 -2.156 -12.756 1.00 89.19 77 SER A O 1
ATOM 601 N N . ASP A 1 78 ? 9.095 -2.221 -14.886 1.00 92.56 78 ASP A N 1
ATOM 602 C CA . ASP A 1 78 ? 7.679 -2.127 -14.562 1.00 92.56 78 ASP A CA 1
ATOM 603 C C . ASP A 1 78 ? 7.285 -3.212 -13.559 1.00 92.56 78 ASP A C 1
ATOM 605 O O . ASP A 1 78 ? 7.719 -4.366 -13.651 1.00 92.56 78 ASP A O 1
ATOM 609 N N . PHE A 1 79 ? 6.454 -2.843 -12.593 1.00 92.69 79 PHE A N 1
ATOM 610 C CA . PHE A 1 79 ? 5.950 -3.778 -11.599 1.00 92.69 79 PHE A CA 1
ATOM 611 C C . PHE A 1 79 ? 4.500 -3.473 -11.246 1.00 92.69 79 PHE A C 1
ATOM 613 O O . PHE A 1 79 ? 3.946 -2.438 -11.604 1.00 92.69 79 PHE A O 1
ATOM 620 N N . THR A 1 80 ? 3.866 -4.395 -10.537 1.00 93.12 80 THR A N 1
ATOM 621 C CA . THR A 1 80 ? 2.499 -4.234 -10.052 1.00 93.12 80 THR A CA 1
ATOM 622 C C . THR A 1 80 ? 2.477 -4.594 -8.578 1.00 93.12 80 THR A C 1
ATOM 624 O O . THR A 1 80 ? 3.066 -5.598 -8.180 1.00 93.12 80 THR A O 1
ATOM 627 N N . ILE A 1 81 ? 1.800 -3.781 -7.772 1.00 93.06 81 ILE A N 1
ATOM 628 C CA . ILE A 1 81 ? 1.506 -4.104 -6.377 1.00 93.06 81 ILE A CA 1
ATOM 629 C C . ILE A 1 81 ? 0.034 -4.486 -6.255 1.00 93.06 81 ILE A C 1
ATOM 631 O O . ILE A 1 81 ? -0.822 -3.955 -6.965 1.00 93.06 81 ILE A O 1
ATOM 635 N N . SER A 1 82 ? -0.255 -5.413 -5.353 1.00 95.50 82 SER A N 1
ATOM 636 C CA . SER A 1 82 ? -1.611 -5.765 -4.946 1.00 95.50 82 SER A CA 1
ATOM 637 C C . SER A 1 82 ? -1.727 -5.519 -3.449 1.00 95.50 82 SER A C 1
ATOM 639 O O . SER A 1 82 ? -1.022 -6.153 -2.665 1.00 95.50 82 SER A O 1
ATOM 641 N N . SER A 1 83 ? -2.581 -4.578 -3.065 1.00 95.00 83 SER A N 1
ATOM 642 C CA . SER A 1 83 ? -2.891 -4.263 -1.674 1.00 95.00 83 SER A CA 1
ATOM 643 C C . SER A 1 83 ? -4.175 -4.988 -1.287 1.00 95.00 83 SER A C 1
ATOM 645 O O . SER A 1 83 ? -5.236 -4.698 -1.835 1.00 95.00 83 SER A O 1
ATOM 647 N N . TYR A 1 84 ? -4.075 -5.936 -0.361 1.00 97.12 84 TYR A N 1
ATOM 648 C CA . TYR A 1 84 ? -5.196 -6.756 0.100 1.00 97.12 84 TYR A CA 1
ATOM 649 C C . TYR A 1 84 ? -5.856 -6.123 1.322 1.00 97.12 84 TYR A C 1
ATOM 651 O O . TYR A 1 84 ? -5.156 -5.658 2.219 1.00 97.12 84 TYR A O 1
ATOM 659 N N . ALA A 1 85 ? -7.188 -6.116 1.341 1.00 96.62 85 ALA A N 1
ATOM 660 C CA . ALA A 1 85 ? -8.033 -5.577 2.402 1.00 96.62 85 ALA A CA 1
ATOM 661 C C . ALA A 1 85 ? -7.580 -4.199 2.942 1.00 96.62 85 ALA A C 1
ATOM 663 O O . ALA A 1 85 ? -7.430 -4.022 4.155 1.00 96.62 85 ALA A O 1
ATOM 664 N N . PRO A 1 86 ? -7.315 -3.203 2.069 1.00 95.44 86 PRO A N 1
ATOM 665 C CA . PRO A 1 86 ? -6.647 -1.962 2.464 1.00 95.44 86 PRO A CA 1
ATOM 666 C C . PRO A 1 86 ? -7.389 -1.208 3.577 1.00 95.44 86 PRO A C 1
ATOM 668 O O . PRO A 1 86 ? -6.755 -0.719 4.512 1.00 95.44 86 PRO A O 1
ATOM 671 N N . VAL A 1 87 ? -8.724 -1.163 3.513 1.00 95.50 87 VAL A N 1
ATOM 672 C CA . VAL A 1 87 ? -9.579 -0.519 4.524 1.00 95.50 87 VAL A CA 1
ATOM 673 C C . VAL A 1 87 ? -9.480 -1.242 5.870 1.00 95.50 87 VAL A C 1
ATOM 675 O O . VAL A 1 87 ? -9.234 -0.593 6.886 1.00 95.50 87 VAL A O 1
ATOM 678 N N . ALA A 1 88 ? -9.578 -2.576 5.883 1.00 95.56 88 ALA A N 1
ATOM 679 C CA . ALA A 1 88 ? -9.457 -3.364 7.109 1.00 95.56 88 ALA A CA 1
ATOM 680 C C . ALA A 1 88 ? -8.086 -3.166 7.776 1.00 95.56 88 ALA A C 1
ATOM 682 O O . ALA A 1 88 ? -8.004 -2.957 8.983 1.00 95.56 88 ALA A O 1
ATOM 683 N N . PHE A 1 89 ? -6.998 -3.138 6.997 1.00 95.25 89 PHE A N 1
ATOM 684 C CA . PHE A 1 89 ? -5.660 -2.877 7.539 1.00 95.25 89 PHE A CA 1
ATOM 685 C C . PHE A 1 89 ? -5.454 -1.433 8.010 1.00 95.25 89 PHE A C 1
ATOM 687 O O . PHE A 1 89 ? -4.645 -1.214 8.910 1.00 95.25 89 PHE A O 1
ATOM 694 N N . ARG A 1 90 ? -6.163 -0.438 7.456 1.00 95.50 90 ARG A N 1
ATOM 695 C CA . ARG A 1 90 ? -6.213 0.909 8.056 1.00 95.50 90 ARG A CA 1
ATOM 696 C C . ARG A 1 90 ? -6.835 0.848 9.446 1.00 95.50 90 ARG A C 1
ATOM 698 O O . ARG A 1 90 ? -6.202 1.298 10.393 1.00 95.50 90 ARG A O 1
ATOM 705 N N . HIS A 1 91 ? -7.982 0.195 9.572 1.00 94.50 91 HIS A N 1
ATOM 706 C CA . HIS A 1 91 ? -8.659 0.061 10.856 1.00 94.50 91 HIS A CA 1
ATOM 707 C C . HIS A 1 91 ? -7.837 -0.738 11.880 1.00 94.50 91 HIS A C 1
ATOM 709 O O . HIS A 1 91 ? -7.730 -0.359 13.042 1.00 94.50 91 HIS A O 1
ATOM 715 N N . PHE A 1 92 ? -7.161 -1.811 11.460 1.00 95.06 92 PHE A N 1
ATOM 716 C CA . PHE A 1 92 ? -6.251 -2.534 12.349 1.00 95.06 92 PHE A CA 1
ATOM 717 C C . PHE A 1 92 ? -5.086 -1.661 12.819 1.00 95.06 92 PHE A C 1
ATOM 719 O O . PHE A 1 92 ? -4.760 -1.695 14.003 1.00 95.06 92 PHE A O 1
ATOM 726 N N . ARG A 1 93 ? -4.483 -0.845 11.941 1.00 94.69 93 ARG A N 1
ATOM 727 C CA . ARG A 1 93 ? -3.448 0.118 12.359 1.00 94.69 93 ARG A CA 1
ATOM 728 C C . ARG A 1 93 ? -3.980 1.075 13.426 1.00 94.69 93 ARG A C 1
ATOM 730 O O . ARG A 1 93 ? -3.305 1.265 14.432 1.00 94.69 93 ARG A O 1
ATOM 737 N N . GLU A 1 94 ? -5.179 1.618 13.236 1.00 93.06 94 GLU A N 1
ATOM 738 C CA . GLU A 1 94 ? -5.838 2.506 14.203 1.00 93.06 94 GLU A CA 1
ATOM 739 C C . GLU A 1 94 ? -6.077 1.807 15.549 1.00 93.06 94 GLU A C 1
ATOM 741 O O . GLU A 1 94 ? -5.703 2.347 16.587 1.00 93.06 94 GLU A O 1
ATOM 746 N N . ASN A 1 95 ? -6.584 0.570 15.542 1.00 94.31 95 ASN A N 1
ATOM 747 C CA . ASN A 1 95 ? -6.818 -0.221 16.759 1.00 94.31 95 ASN A CA 1
ATOM 748 C C . ASN A 1 95 ? -5.526 -0.533 17.531 1.00 94.31 95 ASN A C 1
ATOM 750 O O . ASN A 1 95 ? -5.541 -0.636 18.757 1.00 94.31 95 ASN A O 1
ATOM 754 N N . PHE A 1 96 ? -4.396 -0.653 16.832 1.00 95.75 96 PHE A N 1
ATOM 755 C CA . PHE A 1 96 ? -3.073 -0.790 17.449 1.00 95.75 96 PHE A CA 1
ATOM 756 C C . PHE A 1 96 ? -2.402 0.556 17.766 1.00 95.75 96 PHE A C 1
ATOM 758 O O . PHE A 1 96 ? -1.248 0.571 18.190 1.00 95.75 96 PHE A O 1
ATOM 765 N N . ASN A 1 97 ? -3.106 1.680 17.595 1.00 95.50 97 ASN A N 1
ATOM 766 C CA . ASN A 1 97 ? -2.594 3.039 17.783 1.00 95.50 97 ASN A CA 1
ATOM 767 C C . ASN A 1 97 ? -1.352 3.351 16.924 1.00 95.50 97 ASN A C 1
ATOM 769 O O . ASN A 1 97 ? -0.472 4.112 17.326 1.00 95.50 97 ASN A O 1
ATOM 773 N N . ILE A 1 98 ? -1.272 2.764 15.728 1.00 95.38 98 ILE A N 1
ATOM 774 C CA . ILE A 1 98 ? -0.184 2.984 14.775 1.00 95.38 98 ILE A CA 1
ATOM 775 C C . ILE A 1 98 ? -0.582 4.113 13.827 1.00 95.38 98 ILE A C 1
ATOM 777 O O . ILE A 1 98 ? -1.382 3.926 12.906 1.00 95.38 98 ILE A O 1
ATOM 781 N N . LYS A 1 99 ? 0.028 5.284 14.012 1.00 92.25 99 LYS A N 1
ATOM 782 C CA . LYS A 1 99 ? -0.196 6.431 13.129 1.00 92.25 99 LYS A CA 1
ATOM 783 C C . LYS A 1 99 ? 0.331 6.160 11.716 1.00 92.25 99 LYS A C 1
ATOM 785 O O . LYS A 1 99 ? 1.356 5.487 11.560 1.00 92.25 99 LYS A O 1
ATOM 790 N N . PRO A 1 100 ? -0.316 6.703 10.669 1.00 91.31 100 PRO A N 1
ATOM 791 C CA . PRO A 1 100 ? 0.146 6.535 9.295 1.00 91.31 100 PRO A CA 1
ATOM 792 C C . PRO A 1 100 ? 1.567 7.081 9.091 1.00 91.31 100 PRO A C 1
ATOM 794 O O . PRO A 1 100 ? 2.369 6.422 8.428 1.00 91.31 100 PRO A O 1
ATOM 797 N N . GLU A 1 101 ? 1.923 8.222 9.696 1.00 90.69 101 GLU A N 1
ATOM 798 C CA . GLU A 1 101 ? 3.290 8.759 9.627 1.00 90.69 101 GLU A CA 1
ATOM 799 C C . GLU A 1 101 ? 4.341 7.804 10.213 1.00 90.69 101 GLU A C 1
ATOM 801 O O . GLU A 1 101 ? 5.380 7.563 9.590 1.00 90.69 101 GLU A O 1
ATOM 806 N N . ASP A 1 102 ? 4.051 7.211 11.372 1.00 91.50 102 ASP A N 1
ATOM 807 C CA . ASP A 1 102 ? 4.954 6.317 12.091 1.00 91.50 102 ASP A CA 1
ATOM 808 C C . ASP A 1 102 ? 5.097 4.987 11.352 1.00 91.50 102 ASP A C 1
ATOM 810 O O . ASP A 1 102 ? 6.210 4.477 11.200 1.00 91.50 102 ASP A O 1
ATOM 814 N N . TYR A 1 103 ? 3.994 4.464 10.811 1.00 91.62 103 TYR A N 1
ATOM 815 C CA . TYR A 1 103 ? 3.984 3.287 9.944 1.00 91.62 103 TYR A CA 1
ATOM 816 C C . TYR A 1 103 ? 4.881 3.483 8.716 1.00 91.62 103 TYR A C 1
ATOM 818 O O . TYR A 1 103 ? 5.781 2.680 8.453 1.00 91.62 103 TYR A O 1
ATOM 826 N N . LEU A 1 104 ? 4.676 4.582 7.980 1.00 90.06 104 LEU A N 1
ATOM 827 C CA . LEU A 1 104 ? 5.434 4.882 6.7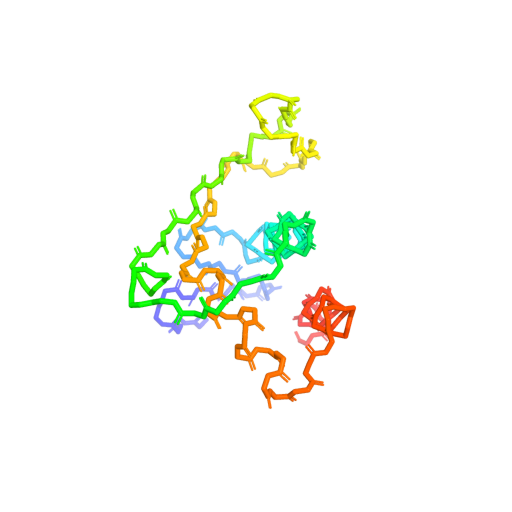66 1.00 90.06 104 LEU A CA 1
ATOM 828 C C . LEU A 1 104 ? 6.909 5.145 7.061 1.00 90.06 104 LEU A C 1
ATOM 830 O O . LEU A 1 104 ? 7.774 4.636 6.345 1.00 90.06 104 LEU A O 1
ATOM 834 N N . SER A 1 105 ? 7.200 5.897 8.123 1.00 87.62 105 SER A N 1
ATOM 835 C CA . SER A 1 105 ? 8.561 6.157 8.588 1.00 87.62 105 SER A CA 1
ATOM 836 C C . SER A 1 105 ? 9.271 4.852 8.947 1.00 87.62 105 SER A C 1
ATOM 838 O O . SER A 1 105 ? 10.376 4.615 8.462 1.00 87.62 105 SER A O 1
ATOM 840 N N . SER A 1 106 ? 8.634 3.982 9.730 1.00 86.00 106 SER A N 1
ATOM 841 C CA . SER A 1 106 ? 9.240 2.735 10.209 1.00 86.00 106 SER A CA 1
ATOM 842 C C . SER A 1 106 ? 9.526 1.777 9.061 1.00 86.00 106 SER A C 1
ATOM 844 O O . SER A 1 106 ? 10.646 1.298 8.920 1.00 86.00 106 SER A O 1
ATOM 846 N N . ILE A 1 107 ? 8.559 1.565 8.170 1.00 80.56 107 ILE A N 1
ATOM 847 C CA . ILE A 1 107 ? 8.730 0.663 7.031 1.00 80.56 107 ILE A CA 1
ATOM 848 C C . ILE A 1 107 ? 9.761 1.216 6.042 1.00 80.56 107 ILE A C 1
ATOM 850 O O . ILE A 1 107 ? 10.695 0.515 5.656 1.00 80.56 107 ILE A O 1
ATOM 854 N N . CYS A 1 108 ? 9.656 2.488 5.651 1.00 70.44 108 CYS A N 1
ATOM 855 C CA . CYS A 1 108 ? 10.535 3.038 4.618 1.00 70.44 108 CYS A CA 1
ATOM 856 C C . CYS A 1 108 ? 11.975 3.265 5.108 1.00 70.44 108 CYS A C 1
ATOM 858 O O . CYS A 1 108 ? 12.901 3.202 4.290 1.00 70.44 108 CYS A O 1
ATOM 860 N N . LYS A 1 109 ? 12.185 3.511 6.411 1.00 65.44 109 LYS A N 1
ATOM 861 C CA . LYS A 1 109 ? 13.522 3.658 7.012 1.00 65.44 109 LYS A CA 1
ATOM 862 C C . LYS A 1 109 ? 14.176 2.311 7.319 1.00 65.44 109 LYS A C 1
ATOM 864 O O . LYS A 1 109 ? 15.337 2.146 6.953 1.00 65.44 109 LYS A O 1
ATOM 869 N N . LEU A 1 110 ? 13.447 1.340 7.879 1.00 55.34 110 LEU A N 1
ATOM 870 C CA . LEU A 1 110 ? 13.992 0.019 8.239 1.00 55.34 110 LEU A CA 1
ATOM 871 C C . LEU A 1 110 ? 14.573 -0.715 7.021 1.00 55.34 110 LEU A C 1
ATOM 873 O O . LEU A 1 110 ? 15.628 -1.343 7.083 1.00 55.34 110 LEU A O 1
ATOM 877 N N . PHE A 1 111 ? 13.952 -0.544 5.856 1.00 54.19 111 PHE A N 1
ATOM 878 C CA . PHE A 1 111 ? 14.464 -1.084 4.600 1.00 54.19 111 PHE A CA 1
ATOM 879 C C . PHE A 1 111 ? 15.832 -0.526 4.161 1.00 54.19 111 PHE A C 1
ATOM 881 O O . PHE A 1 111 ? 16.529 -1.167 3.372 1.00 54.19 111 PHE A O 1
ATOM 888 N N . ARG A 1 112 ? 16.247 0.651 4.652 1.00 48.69 112 ARG A N 1
ATOM 889 C CA . ARG A 1 112 ? 17.602 1.184 4.421 1.00 48.69 112 ARG A CA 1
ATOM 890 C C . ARG A 1 112 ? 18.631 0.545 5.351 1.00 48.69 112 ARG A C 1
ATOM 892 O O . ARG A 1 112 ? 19.787 0.423 4.956 1.00 48.69 112 ARG A O 1
ATOM 899 N N . GLU A 1 113 ? 18.222 0.138 6.549 1.00 40.66 113 GLU A N 1
ATOM 900 C CA . GLU A 1 113 ? 19.102 -0.477 7.549 1.00 40.66 113 GLU A CA 1
ATOM 901 C C . GLU A 1 113 ? 19.400 -1.943 7.233 1.00 40.66 113 GLU A C 1
ATOM 903 O O . GLU A 1 113 ? 20.537 -2.372 7.395 1.00 40.66 113 GLU A O 1
ATOM 908 N N . LEU A 1 114 ? 18.454 -2.678 6.638 1.00 47.50 114 LEU A N 1
ATOM 909 C CA . LEU A 1 114 ? 18.699 -4.048 6.159 1.00 47.50 114 LEU A CA 1
ATOM 910 C C . LEU A 1 114 ? 19.759 -4.140 5.044 1.00 47.50 114 LEU A C 1
ATOM 912 O O . LEU A 1 114 ? 20.279 -5.219 4.793 1.00 47.50 114 LEU A O 1
ATOM 916 N N . LYS A 1 115 ? 20.108 -3.027 4.379 1.00 45.56 115 LYS A N 1
ATOM 917 C CA . LYS A 1 115 ? 21.235 -2.968 3.426 1.00 45.56 115 LYS A CA 1
ATOM 918 C C . LYS A 1 115 ? 22.603 -2.803 4.117 1.00 45.56 115 LYS A C 1
ATOM 920 O O . LYS A 1 115 ? 23.611 -2.765 3.419 1.00 45.56 115 LYS A O 1
ATOM 925 N N . LYS A 1 116 ? 22.646 -2.640 5.445 1.00 40.16 116 LYS A N 1
ATOM 926 C CA . LYS A 1 116 ? 23.867 -2.381 6.230 1.00 40.16 116 LYS A CA 1
ATOM 927 C C . LYS A 1 116 ? 24.268 -3.526 7.173 1.00 40.16 116 LYS A C 1
ATOM 929 O O . LYS A 1 116 ? 25.141 -3.305 8.009 1.00 40.16 116 LYS A O 1
ATOM 934 N N . SER A 1 117 ? 23.668 -4.711 7.050 1.00 38.00 117 SER A N 1
ATOM 935 C CA . SER A 1 117 ? 24.047 -5.896 7.831 1.00 38.00 117 SER A CA 1
ATOM 936 C C . SER A 1 117 ? 24.667 -6.983 6.972 1.00 38.00 117 SER A C 1
ATOM 938 O O . SER A 1 117 ? 24.305 -7.071 5.780 1.00 38.00 117 SER A O 1
#